Protein AF-A0A7S3MP50-F1 (afdb_monomer)

InterPro domains:
  IPR002423 Chaperonin Cpn60/GroEL/TCP-1 family [PF00118] (1-127)
  IPR017998 T-complex protein 1 [PTHR11353] (1-127)
  IPR027410 TCP-1-like chaperonin intermediate domain superfamily [G3DSA:3.30.260.10] (52-126)
  IPR027410 TCP-1-like chaperonin intermediate domain superfamily [SSF54849] (55-126)
  IPR027413 GroEL-like equatorial domain superfamily [G3DSA:1.10.560.10] (1-51)
  IPR027413 GroEL-like equatorial domain superfamily [SSF48592] (1-51)

Structure (mmCIF, N/CA/C/O backbone):
data_AF-A0A7S3MP50-F1
#
_entry.id   AF-A0A7S3MP50-F1
#
loop_
_atom_site.group_PDB
_atom_site.id
_atom_site.type_symbol
_atom_site.label_atom_id
_atom_site.label_alt_id
_atom_site.label_comp_id
_atom_site.label_asym_id
_atom_site.label_entity_id
_atom_site.label_seq_id
_atom_site.pdbx_PDB_ins_code
_atom_site.Cartn_x
_atom_site.Cartn_y
_atom_site.Cartn_z
_atom_site.occupancy
_atom_site.B_iso_or_equiv
_atom_site.auth_seq_id
_atom_site.auth_comp_id
_atom_site.auth_asym_id
_atom_site.auth_atom_id
_atom_site.pdbx_PDB_model_num
ATOM 1 N N . GLY A 1 1 ? 8.516 0.756 2.329 1.00 74.88 1 GLY A N 1
ATOM 2 C CA . GLY A 1 1 ? 7.247 0.032 2.122 1.00 74.88 1 GLY A CA 1
ATOM 3 C C . GLY A 1 1 ? 6.193 1.003 1.637 1.00 74.88 1 GLY A C 1
ATOM 4 O O . GLY A 1 1 ? 6.400 2.203 1.784 1.00 74.88 1 GLY A O 1
ATOM 5 N N . ASP A 1 2 ? 5.117 0.499 1.043 1.00 85.56 2 ASP A N 1
ATOM 6 C CA . ASP A 1 2 ? 3.970 1.301 0.598 1.00 85.56 2 ASP A CA 1
ATOM 7 C C . ASP A 1 2 ? 2.907 1.437 1.709 1.00 85.56 2 ASP A C 1
ATOM 9 O O . ASP A 1 2 ? 2.928 0.676 2.677 1.00 85.56 2 ASP A O 1
ATOM 13 N N . GLY A 1 3 ? 2.004 2.418 1.600 1.00 87.00 3 GLY A N 1
ATOM 14 C CA . GLY A 1 3 ? 0.851 2.555 2.504 1.00 87.00 3 GLY A CA 1
ATOM 15 C C . GLY A 1 3 ? 1.147 3.080 3.919 1.00 87.00 3 GLY A C 1
ATOM 16 O O . GLY A 1 3 ? 0.290 2.975 4.797 1.00 87.00 3 GLY A O 1
ATOM 17 N N . THR A 1 4 ? 2.322 3.672 4.161 1.00 91.06 4 THR A N 1
ATOM 18 C CA . THR A 1 4 ? 2.711 4.213 5.481 1.00 91.06 4 THR A CA 1
ATOM 19 C C . THR A 1 4 ? 1.780 5.323 5.974 1.00 91.06 4 THR A C 1
ATOM 21 O O . THR A 1 4 ? 1.474 5.385 7.159 1.00 91.06 4 THR A O 1
ATOM 24 N N . THR A 1 5 ? 1.274 6.171 5.078 1.00 90.69 5 THR A N 1
ATOM 25 C CA . THR A 1 5 ? 0.278 7.195 5.427 1.00 90.69 5 THR A CA 1
ATOM 26 C C . THR A 1 5 ? -1.075 6.562 5.746 1.00 90.69 5 THR A C 1
ATOM 28 O O . THR A 1 5 ? -1.691 6.880 6.763 1.00 90.69 5 THR A O 1
ATOM 31 N N . SER A 1 6 ? -1.521 5.618 4.913 1.00 92.81 6 SER A N 1
ATOM 32 C CA . SER A 1 6 ? -2.824 4.966 5.052 1.00 92.81 6 SER A CA 1
ATOM 33 C C . SER A 1 6 ? -2.947 4.188 6.361 1.00 92.81 6 SER A C 1
ATOM 35 O O . SER A 1 6 ? -3.981 4.278 7.017 1.00 92.81 6 SER A O 1
ATOM 37 N N . VAL A 1 7 ? -1.899 3.467 6.782 1.00 96.06 7 VAL A N 1
ATOM 38 C CA . VAL A 1 7 ? -1.938 2.695 8.037 1.00 96.06 7 VAL A CA 1
ATOM 39 C C . VAL A 1 7 ? -2.071 3.598 9.265 1.00 96.06 7 VAL A C 1
ATOM 41 O O . VAL A 1 7 ? -2.808 3.261 10.190 1.00 96.06 7 VAL A O 1
ATOM 44 N N . VAL A 1 8 ? -1.427 4.769 9.259 1.00 96.94 8 VAL A N 1
ATOM 45 C CA . VAL A 1 8 ? -1.524 5.740 10.359 1.00 96.94 8 VAL A CA 1
ATOM 46 C C . VAL A 1 8 ? -2.931 6.330 10.433 1.00 96.94 8 VAL A C 1
ATOM 48 O O . VAL A 1 8 ? -3.521 6.364 11.511 1.00 96.94 8 VAL A O 1
ATOM 51 N N . ILE A 1 9 ? -3.495 6.741 9.293 1.00 97.31 9 ILE A N 1
ATOM 52 C CA . ILE A 1 9 ? -4.853 7.303 9.232 1.00 97.31 9 ILE A CA 1
ATOM 53 C C . ILE A 1 9 ? -5.891 6.258 9.659 1.00 97.31 9 ILE A C 1
ATOM 55 O O . ILE A 1 9 ? -6.772 6.558 10.464 1.00 97.31 9 ILE A O 1
ATOM 59 N N . LEU A 1 10 ? -5.763 5.019 9.175 1.00 97.38 10 LEU A N 1
ATOM 60 C CA . LEU A 1 10 ? -6.660 3.927 9.544 1.00 97.38 10 LEU A CA 1
ATOM 61 C C . LEU A 1 10 ? -6.606 3.639 11.050 1.00 97.38 10 LEU A C 1
ATOM 63 O O . LEU A 1 10 ? -7.649 3.510 11.686 1.00 97.38 10 LEU A O 1
ATOM 67 N N . ALA A 1 11 ? -5.407 3.573 11.635 1.00 97.31 11 ALA A N 1
ATOM 68 C CA . ALA A 1 11 ? -5.241 3.357 13.070 1.00 97.31 11 ALA A CA 1
ATOM 69 C C . ALA A 1 11 ? -5.853 4.498 13.899 1.00 97.31 11 ALA A C 1
ATOM 71 O O . ALA A 1 11 ? -6.545 4.236 14.884 1.00 97.31 11 ALA A O 1
ATOM 72 N N . ALA A 1 12 ? -5.646 5.752 13.485 1.00 98.00 12 ALA A N 1
ATOM 73 C CA . ALA A 1 12 ? -6.223 6.917 14.150 1.00 98.00 12 ALA A CA 1
ATOM 74 C C . ALA A 1 12 ? -7.760 6.877 14.151 1.00 98.00 12 ALA A C 1
ATOM 76 O O . ALA A 1 12 ? -8.382 7.082 15.196 1.00 98.00 12 ALA A O 1
ATOM 77 N N . GLU A 1 13 ? -8.378 6.553 13.013 1.00 97.94 13 GLU A N 1
ATOM 78 C CA . GLU A 1 13 ? -9.838 6.466 12.917 1.00 97.94 13 GLU A CA 1
ATOM 79 C C . GLU A 1 13 ? -10.393 5.283 13.728 1.00 97.94 13 GLU A C 1
ATOM 81 O O . GLU A 1 13 ? -11.376 5.445 14.452 1.00 97.94 13 GLU A O 1
ATOM 86 N N . LEU A 1 14 ? -9.733 4.116 13.707 1.00 97.88 14 LEU A N 1
ATOM 87 C CA . LEU A 1 14 ? -10.129 2.964 14.531 1.00 97.88 14 LEU A CA 1
ATOM 88 C C . LEU A 1 14 ? -10.123 3.290 16.030 1.00 97.88 14 LEU A C 1
ATOM 90 O O . LEU A 1 14 ? -11.040 2.877 16.747 1.00 97.88 14 LEU A O 1
ATOM 94 N N . LEU A 1 15 ? -9.120 4.040 16.501 1.00 97.62 15 LEU A N 1
ATOM 95 C CA . LEU A 1 15 ? -9.023 4.491 17.893 1.00 97.62 15 LEU A CA 1
ATOM 96 C C . LEU A 1 15 ? -10.110 5.511 18.241 1.00 97.62 15 LEU A C 1
ATOM 98 O O . LEU A 1 15 ? -10.747 5.395 19.290 1.00 97.62 15 LEU A O 1
ATOM 102 N N . LYS A 1 16 ? -10.366 6.480 17.356 1.00 97.94 16 LYS A N 1
ATOM 103 C CA . LYS A 1 16 ? -11.435 7.470 17.536 1.00 97.94 16 LYS A CA 1
ATOM 104 C C . LYS A 1 16 ? -12.799 6.793 17.687 1.00 97.94 16 LYS A C 1
ATOM 106 O O . LYS A 1 16 ? -13.519 7.083 18.641 1.00 97.94 16 LYS A O 1
ATOM 111 N N . ARG A 1 17 ? -13.123 5.844 16.802 1.00 97.44 17 ARG A N 1
ATOM 112 C CA . ARG A 1 17 ? -14.383 5.081 16.845 1.00 97.44 17 ARG A CA 1
ATOM 113 C C . ARG A 1 17 ? -14.472 4.150 18.045 1.00 97.44 17 ARG A C 1
ATOM 115 O O . ARG A 1 17 ? -15.524 4.065 18.670 1.00 97.44 17 ARG A O 1
ATOM 122 N N . ALA A 1 18 ? -13.369 3.511 18.429 1.00 97.44 18 ALA A N 1
ATOM 123 C CA . ALA A 1 18 ? -13.334 2.705 19.646 1.00 97.44 18 ALA A CA 1
ATOM 124 C C . ALA A 1 18 ? -13.653 3.550 20.891 1.00 97.44 18 ALA A C 1
ATOM 126 O 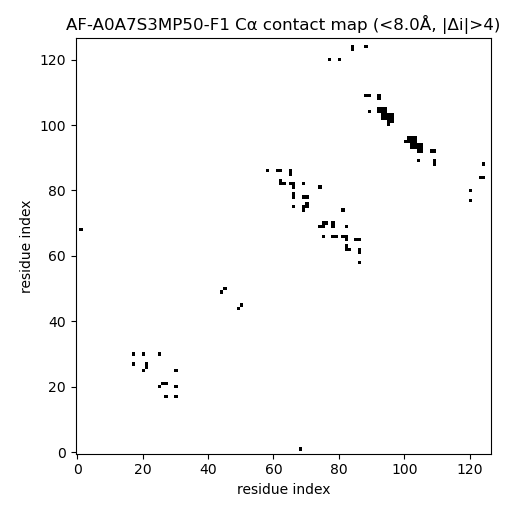O . ALA A 1 18 ? -14.414 3.112 21.749 1.00 97.44 18 ALA A O 1
ATOM 127 N N . ASN A 1 19 ? -13.134 4.779 20.967 1.00 96.81 19 ASN A N 1
ATOM 128 C CA . ASN A 1 19 ? -13.428 5.695 22.067 1.00 96.81 19 ASN A CA 1
ATOM 129 C C . ASN A 1 19 ? -14.914 6.107 22.112 1.00 96.81 19 ASN A C 1
ATOM 131 O O . ASN A 1 19 ? -15.489 6.193 23.193 1.00 96.81 19 ASN A O 1
ATOM 135 N N . GLU A 1 20 ? -15.557 6.325 20.959 1.00 97.69 20 GLU A N 1
ATOM 136 C CA . GLU A 1 20 ? -17.008 6.577 20.878 1.00 97.69 20 GLU A CA 1
ATOM 137 C C . GLU A 1 20 ? -17.821 5.390 21.426 1.00 97.69 20 GLU A C 1
ATOM 139 O O . GLU A 1 20 ? -18.740 5.583 22.219 1.00 97.69 20 GLU A O 1
ATOM 144 N N . LEU A 1 21 ? -17.441 4.155 21.081 1.00 96.94 21 LEU A N 1
ATOM 145 C CA . LEU A 1 21 ? -18.097 2.943 21.588 1.00 96.94 21 LEU A CA 1
ATOM 146 C C . LEU A 1 21 ? -17.934 2.783 23.107 1.00 96.94 21 LEU A C 1
ATOM 148 O O . LEU A 1 21 ? -18.890 2.432 23.795 1.00 96.94 21 LEU A O 1
ATOM 152 N N . ILE A 1 22 ? -16.747 3.083 23.640 1.00 96.50 22 ILE A N 1
ATOM 153 C CA . ILE A 1 22 ? -16.479 3.024 25.084 1.00 96.50 22 ILE A CA 1
ATOM 154 C C . ILE A 1 22 ? -17.313 4.067 25.840 1.00 96.50 22 ILE A C 1
ATOM 156 O O . ILE A 1 22 ? -17.872 3.759 26.892 1.00 96.50 22 ILE A O 1
ATOM 160 N N . LYS A 1 23 ? -17.463 5.282 25.290 1.00 97.00 23 LYS A N 1
ATOM 161 C CA . LYS A 1 23 ? -18.354 6.315 25.851 1.00 97.00 23 LYS A CA 1
ATOM 162 C C . LYS A 1 23 ? -19.817 5.869 25.895 1.00 97.00 23 LYS A C 1
ATOM 164 O O . LYS A 1 23 ? -20.529 6.252 26.815 1.00 97.00 23 LYS A O 1
ATOM 169 N N . ASN A 1 24 ? -20.227 5.003 24.970 1.00 96.25 24 ASN A N 1
ATOM 170 C CA . ASN A 1 24 ? -21.544 4.361 24.952 1.00 96.25 24 ASN A CA 1
ATOM 171 C C . ASN A 1 24 ? -21.619 3.109 25.851 1.00 96.25 24 ASN A C 1
ATOM 173 O O . ASN A 1 24 ? -22.425 2.213 25.606 1.00 96.25 24 ASN A O 1
ATOM 177 N N . SER A 1 25 ? -20.766 3.024 26.876 1.00 95.88 25 SER A N 1
ATOM 178 C CA . SER A 1 25 ? -20.740 1.948 27.877 1.00 95.88 25 SER A CA 1
ATOM 179 C C . SER A 1 25 ? -20.407 0.549 27.335 1.00 95.88 25 SER A C 1
ATOM 181 O O . SER A 1 25 ? -20.654 -0.449 28.013 1.00 95.88 25 SER A O 1
ATOM 183 N N . ILE A 1 26 ? -19.801 0.438 26.147 1.00 96.81 26 ILE A N 1
ATOM 184 C CA . ILE A 1 26 ? -19.306 -0.846 25.629 1.00 96.81 26 ILE A CA 1
ATOM 185 C C . ILE A 1 26 ? -17.931 -1.140 26.235 1.00 96.81 26 ILE A C 1
ATOM 187 O O . ILE A 1 26 ? -17.002 -0.338 26.134 1.00 96.81 26 ILE A O 1
ATOM 191 N N . HIS A 1 27 ? -17.771 -2.325 26.829 1.00 97.50 27 HIS A N 1
ATOM 192 C CA . HIS A 1 27 ? -16.498 -2.727 27.422 1.00 97.50 27 HIS A CA 1
ATOM 193 C C . HIS A 1 27 ? -15.379 -2.810 26.355 1.00 97.50 27 HIS A C 1
ATOM 195 O O . HIS A 1 27 ? -15.586 -3.449 25.315 1.00 97.50 27 HIS A O 1
ATOM 201 N N . PRO A 1 28 ? -14.170 -2.258 26.597 1.00 96.44 28 PRO A N 1
ATOM 202 C CA . PRO A 1 28 ? -13.078 -2.248 25.615 1.00 96.44 28 PRO A CA 1
ATOM 203 C C . PRO A 1 28 ? -12.727 -3.632 25.043 1.00 96.44 28 PRO A C 1
ATOM 205 O O . PRO A 1 28 ? -12.471 -3.770 23.847 1.00 96.44 28 PRO A O 1
ATOM 208 N N . THR A 1 29 ? -12.778 -4.685 25.866 1.00 97.19 29 THR A N 1
ATOM 209 C CA . THR A 1 29 ? -12.543 -6.075 25.426 1.00 97.19 29 THR A CA 1
ATOM 210 C C . THR A 1 29 ? -13.514 -6.536 24.339 1.00 97.19 29 THR A C 1
ATOM 212 O O . THR A 1 29 ? -13.111 -7.263 23.427 1.00 97.19 29 THR A O 1
ATOM 215 N N . SER A 1 30 ? -14.770 -6.088 24.389 1.00 97.25 30 SER A N 1
ATOM 216 C CA . SER A 1 30 ? -15.772 -6.404 23.369 1.00 97.25 30 SER A CA 1
ATOM 217 C C . SER A 1 30 ? -15.441 -5.713 22.046 1.00 97.25 30 SER A C 1
ATOM 219 O O . SER A 1 30 ? -15.482 -6.355 20.998 1.00 97.25 30 SER A O 1
ATOM 221 N N . VAL A 1 31 ? -15.010 -4.446 22.092 1.00 97.12 31 VAL A N 1
ATOM 222 C CA . VAL A 1 31 ? -14.560 -3.696 20.904 1.00 97.12 31 VAL A CA 1
ATOM 223 C C . VAL A 1 31 ? -13.346 -4.372 20.261 1.00 97.12 31 VAL A C 1
ATOM 225 O O . VAL A 1 31 ? -13.347 -4.633 19.059 1.00 97.12 31 VAL A O 1
ATOM 228 N N . MET A 1 32 ? -12.336 -4.735 21.061 1.00 96.31 32 MET A N 1
ATOM 229 C CA . MET A 1 32 ? -11.148 -5.442 20.566 1.00 96.31 32 MET A CA 1
ATOM 230 C C . MET A 1 32 ? -11.500 -6.779 19.905 1.00 96.31 32 MET A C 1
ATOM 232 O O . MET A 1 32 ? -10.954 -7.114 18.852 1.00 96.31 32 MET A O 1
ATOM 236 N N . SER A 1 33 ? -12.412 -7.543 20.510 1.00 97.31 33 SER A N 1
ATOM 237 C CA . SER A 1 33 ? -12.859 -8.830 19.969 1.00 97.31 33 SER A CA 1
ATOM 238 C C . SER A 1 33 ? -13.591 -8.649 18.636 1.00 97.31 33 SER A C 1
ATOM 240 O O . SER A 1 33 ? -13.305 -9.372 17.680 1.00 97.31 33 SER A O 1
ATOM 242 N N . GLY A 1 34 ? -14.454 -7.631 18.536 1.00 97.50 34 GLY A N 1
ATOM 243 C CA . GLY A 1 34 ? -15.135 -7.260 17.295 1.00 97.50 34 GLY A CA 1
ATOM 244 C C . GLY A 1 34 ? -14.163 -6.869 16.179 1.00 97.50 34 GLY A C 1
ATOM 245 O O . GLY A 1 34 ? -14.262 -7.392 15.071 1.00 97.50 34 GLY A O 1
ATOM 246 N N . TYR A 1 35 ? -13.167 -6.025 16.470 1.00 97.81 35 TYR A N 1
ATOM 247 C CA . TYR A 1 35 ? -12.142 -5.643 15.491 1.00 97.81 35 TYR A CA 1
ATOM 248 C C . TYR A 1 35 ? -11.303 -6.832 15.016 1.00 97.81 35 TYR A C 1
ATOM 250 O O . TYR A 1 35 ? -11.019 -6.941 13.824 1.00 97.81 35 TYR A O 1
ATOM 258 N N . ARG A 1 36 ? -10.940 -7.763 15.908 1.00 97.56 36 ARG A N 1
ATOM 259 C CA . ARG A 1 36 ? -10.215 -8.985 15.517 1.00 97.56 36 ARG A CA 1
ATOM 260 C C . ARG A 1 36 ? -11.038 -9.867 14.580 1.00 97.56 36 ARG A C 1
ATOM 262 O O . ARG A 1 36 ? -10.488 -10.384 13.607 1.00 97.56 36 ARG A O 1
ATOM 269 N N . LEU A 1 37 ? -12.335 -10.021 14.850 1.00 97.81 37 LEU A N 1
ATOM 270 C CA . LEU A 1 37 ? -13.239 -10.774 13.981 1.00 97.81 37 LEU A CA 1
ATOM 271 C C . LEU A 1 37 ? -13.380 -10.099 12.610 1.00 97.81 37 LEU A C 1
ATOM 273 O O . LEU A 1 37 ? -13.175 -10.747 11.586 1.00 97.81 37 LEU A O 1
ATOM 277 N N . ALA A 1 38 ? -13.634 -8.789 12.591 1.00 97.69 38 ALA A N 1
ATOM 278 C CA . ALA A 1 38 ? -13.747 -8.012 11.360 1.00 97.69 38 ALA A CA 1
ATOM 279 C C . ALA A 1 38 ? -12.460 -8.067 10.520 1.00 97.69 38 ALA A C 1
ATOM 281 O O . ALA A 1 38 ? -12.524 -8.237 9.303 1.00 97.69 38 ALA A O 1
ATOM 282 N N . MET A 1 39 ? -11.286 -7.996 11.158 1.00 97.38 39 MET A N 1
ATOM 283 C CA . MET A 1 39 ? -9.989 -8.133 10.491 1.00 97.38 39 MET A CA 1
ATOM 284 C C . MET A 1 39 ? -9.850 -9.499 9.811 1.00 97.38 39 MET A C 1
ATOM 286 O O . MET A 1 39 ? -9.409 -9.568 8.665 1.00 97.38 39 MET A O 1
ATOM 290 N N . LYS A 1 40 ? -10.234 -10.586 10.492 1.00 97.69 40 LYS A N 1
ATOM 291 C CA . LYS A 1 40 ? -10.145 -11.945 9.944 1.00 97.69 40 LYS A CA 1
ATOM 292 C C . LYS A 1 40 ? -10.999 -12.101 8.683 1.00 97.69 40 LYS A C 1
ATOM 294 O O . LYS A 1 40 ? -10.486 -12.574 7.669 1.00 97.69 40 LYS A O 1
ATOM 299 N N . GLU A 1 41 ? -12.258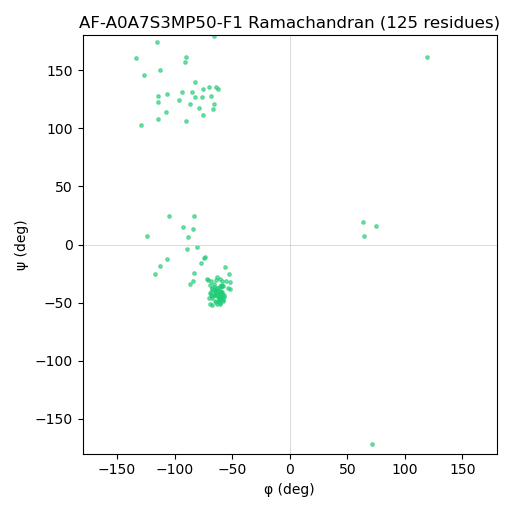 -11.671 8.733 1.00 97.62 41 GLU A N 1
ATOM 300 C CA . GLU A 1 41 ? -13.161 -11.745 7.577 1.00 97.62 41 GLU A CA 1
ATOM 301 C C . GLU A 1 41 ? -12.718 -10.807 6.446 1.00 97.62 41 GLU A C 1
ATOM 303 O O . GLU A 1 41 ? -12.735 -11.198 5.281 1.00 97.62 41 GLU A O 1
ATOM 308 N N . SER A 1 42 ? -12.206 -9.616 6.775 1.00 97.06 42 SER A N 1
ATOM 309 C CA . SER A 1 42 ? -11.641 -8.687 5.784 1.00 97.06 42 SER A CA 1
ATOM 310 C C . SER A 1 42 ? -10.444 -9.292 5.048 1.00 97.06 42 SER A C 1
ATOM 312 O O . SER A 1 42 ? -10.375 -9.234 3.823 1.00 97.06 42 SER A O 1
ATOM 314 N N . ILE A 1 43 ? -9.509 -9.924 5.769 1.00 96.56 43 ILE A N 1
ATOM 315 C CA . ILE A 1 43 ? -8.349 -10.594 5.160 1.00 96.56 43 ILE A CA 1
ATOM 316 C C . ILE A 1 43 ? -8.800 -11.737 4.250 1.00 96.56 43 ILE A C 1
ATOM 318 O O . ILE A 1 43 ? -8.238 -11.911 3.168 1.00 96.56 43 ILE A O 1
ATOM 322 N N . LYS A 1 44 ? -9.797 -12.519 4.680 1.00 96.88 44 LYS A N 1
ATOM 323 C CA . LYS A 1 44 ? -10.368 -13.598 3.871 1.00 96.88 44 LYS A CA 1
ATOM 324 C C . LYS A 1 44 ? -10.966 -13.046 2.576 1.00 96.88 44 LYS A C 1
ATOM 326 O O . LYS A 1 44 ? -10.583 -13.488 1.500 1.00 96.88 44 LYS A O 1
ATOM 331 N N . PHE A 1 45 ? -11.808 -12.020 2.672 1.00 96.94 45 PHE A N 1
ATOM 332 C CA . PHE A 1 45 ? -12.413 -11.373 1.510 1.00 96.94 45 PHE A CA 1
ATOM 333 C C . PHE A 1 45 ? -11.364 -10.840 0.525 1.00 96.94 45 PHE A C 1
ATOM 335 O O . PHE A 1 45 ? -11.465 -11.092 -0.673 1.00 96.94 45 PHE A O 1
ATOM 342 N N . ILE A 1 46 ? -10.321 -10.161 1.020 1.00 95.62 46 ILE A N 1
ATOM 343 C CA . ILE A 1 46 ? -9.229 -9.656 0.176 1.00 95.62 46 ILE A CA 1
ATOM 344 C C . ILE A 1 46 ? -8.573 -10.806 -0.594 1.00 95.62 46 ILE A C 1
ATOM 346 O O . ILE A 1 46 ? -8.405 -10.705 -1.808 1.00 95.62 46 ILE A O 1
ATOM 350 N N . LYS A 1 47 ? -8.229 -11.902 0.094 1.00 93.19 47 LYS A N 1
ATOM 351 C CA . LYS A 1 47 ? -7.584 -13.070 -0.523 1.00 93.19 47 LYS A CA 1
ATOM 352 C C . LYS A 1 47 ? -8.456 -13.737 -1.581 1.00 93.19 47 LYS A C 1
ATOM 354 O O . LYS A 1 47 ? -7.927 -14.134 -2.613 1.00 93.19 47 LYS A O 1
ATOM 359 N N . ASP A 1 48 ? -9.754 -13.841 -1.320 1.00 93.31 48 ASP A N 1
ATOM 360 C CA . ASP A 1 48 ? -10.672 -14.602 -2.165 1.00 93.31 48 ASP A CA 1
ATOM 361 C C . ASP A 1 48 ? -11.179 -13.791 -3.368 1.00 93.31 48 ASP A C 1
ATOM 363 O O . ASP A 1 48 ? -11.460 -14.372 -4.412 1.00 93.31 48 ASP A O 1
ATOM 367 N N . GLN A 1 49 ? -11.323 -12.466 -3.229 1.00 93.38 49 GLN A N 1
ATOM 368 C CA . GLN A 1 49 ? -12.026 -11.627 -4.212 1.00 93.38 49 GLN A CA 1
ATOM 369 C C . GLN A 1 49 ? -11.148 -10.572 -4.891 1.00 93.38 49 GLN A C 1
ATOM 371 O O . GLN A 1 49 ? -11.473 -10.138 -5.993 1.00 93.38 49 GLN A O 1
ATOM 376 N N . LEU A 1 50 ? -10.061 -10.124 -4.253 1.00 90.06 50 LEU A N 1
ATOM 377 C CA . LEU A 1 50 ? -9.282 -8.970 -4.731 1.00 90.06 50 LEU A CA 1
ATOM 378 C C . LEU A 1 50 ? -7.874 -9.335 -5.214 1.00 90.06 50 LEU A C 1
ATOM 380 O O . LEU A 1 50 ? -7.244 -8.546 -5.918 1.00 90.06 50 LEU A O 1
ATOM 384 N N . VAL A 1 51 ? -7.354 -10.5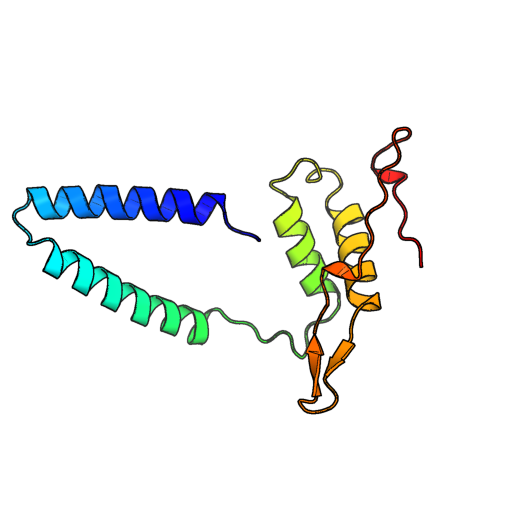06 -4.837 1.00 87.38 51 VAL A N 1
ATOM 385 C CA . VAL A 1 51 ? -6.006 -10.930 -5.233 1.00 87.38 51 VAL A CA 1
ATOM 386 C C . VAL A 1 51 ? -6.012 -11.448 -6.667 1.00 87.38 51 VAL A C 1
ATOM 388 O O . VAL A 1 51 ? -6.597 -12.483 -6.978 1.00 87.38 51 VAL A O 1
ATOM 391 N N . VAL A 1 52 ? -5.267 -10.765 -7.534 1.00 84.38 52 VAL A N 1
ATOM 392 C CA . VAL A 1 52 ? -4.974 -11.228 -8.893 1.00 84.38 52 VAL A CA 1
ATOM 393 C C . VAL A 1 52 ? -3.612 -11.918 -8.893 1.00 84.38 52 VAL A C 1
ATOM 395 O O . VAL A 1 52 ? -2.608 -11.331 -8.488 1.00 84.38 52 VAL A O 1
ATOM 398 N N . ARG A 1 53 ? -3.562 -13.178 -9.344 1.00 78.81 53 ARG A N 1
ATOM 399 C CA . ARG A 1 53 ? -2.300 -13.925 -9.462 1.00 78.81 53 ARG A CA 1
ATOM 400 C C . ARG A 1 53 ? -1.435 -13.323 -10.565 1.00 78.81 53 ARG A C 1
ATOM 402 O O . ARG A 1 53 ? -1.886 -13.171 -11.698 1.00 78.81 53 ARG A O 1
ATOM 409 N N . THR A 1 54 ? -0.185 -13.019 -10.237 1.00 73.25 54 THR A N 1
ATOM 410 C CA . THR A 1 54 ? 0.756 -12.337 -11.137 1.00 73.25 54 THR A CA 1
ATOM 41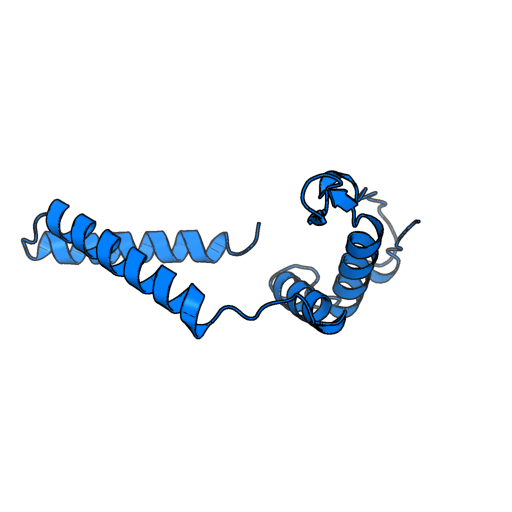1 C C . THR A 1 54 ? 1.562 -13.290 -12.020 1.00 73.25 54 THR A C 1
ATOM 413 O O . THR A 1 54 ? 2.271 -12.835 -12.909 1.00 73.25 54 THR A O 1
ATOM 416 N N . ASP A 1 55 ? 1.394 -14.605 -11.842 1.00 67.62 55 ASP A N 1
ATOM 417 C CA . ASP A 1 55 ? 2.150 -15.689 -12.492 1.00 67.62 55 ASP A CA 1
ATOM 418 C C . ASP A 1 55 ? 2.127 -15.642 -14.039 1.00 67.62 55 ASP A C 1
ATOM 420 O O . ASP A 1 55 ? 2.971 -16.251 -14.693 1.00 67.62 55 ASP A O 1
ATOM 424 N N . LYS A 1 56 ? 1.158 -14.928 -14.630 1.00 59.31 56 LYS A N 1
ATOM 425 C CA . LYS A 1 56 ? 0.992 -14.740 -16.085 1.00 59.31 56 LYS A CA 1
ATOM 426 C C . LYS A 1 56 ? 0.958 -13.272 -16.520 1.00 59.31 56 LYS A C 1
ATOM 428 O O . LYS A 1 56 ? 0.639 -12.983 -17.671 1.00 59.31 56 LYS A O 1
ATOM 433 N N . LEU A 1 57 ? 1.218 -12.339 -15.609 1.00 66.19 57 LEU A N 1
ATOM 434 C CA . LEU A 1 57 ? 1.120 -10.916 -15.906 1.00 66.19 57 LEU A CA 1
ATOM 435 C C . LEU A 1 57 ? 2.445 -10.433 -16.498 1.00 66.19 57 LEU A C 1
ATOM 437 O O . LEU A 1 57 ? 3.503 -10.575 -15.889 1.00 66.19 57 LEU A O 1
ATOM 441 N N . GLY A 1 58 ? 2.374 -9.894 -17.716 1.00 78.50 58 GLY A N 1
ATOM 442 C CA . GLY A 1 58 ? 3.518 -9.307 -18.408 1.00 78.50 58 GLY A CA 1
ATOM 443 C C . GLY A 1 58 ? 4.045 -8.048 -17.714 1.00 78.50 58 GLY A C 1
ATOM 444 O O . GLY A 1 58 ? 3.496 -7.583 -16.711 1.00 78.50 58 GLY A O 1
ATOM 445 N N . ARG A 1 59 ? 5.106 -7.468 -18.288 1.00 85.69 59 ARG A N 1
ATOM 446 C CA . ARG A 1 59 ? 5.816 -6.281 -17.771 1.00 85.69 59 ARG A CA 1
ATOM 447 C C . ARG A 1 59 ? 4.902 -5.081 -17.475 1.00 85.69 59 ARG A C 1
ATOM 449 O O . ARG A 1 59 ? 5.223 -4.272 -16.604 1.00 85.69 59 ARG A O 1
ATOM 456 N N . ASP A 1 60 ? 3.758 -4.989 -18.147 1.00 88.75 60 ASP A N 1
ATOM 457 C CA . ASP A 1 60 ? 2.805 -3.887 -17.998 1.00 88.75 60 ASP A CA 1
ATOM 458 C C . ASP A 1 60 ? 2.251 -3.761 -16.577 1.00 88.75 60 ASP A C 1
ATOM 460 O O . ASP A 1 60 ? 2.087 -2.651 -16.076 1.00 88.75 60 ASP A O 1
ATOM 464 N N . ILE A 1 61 ? 2.003 -4.876 -15.885 1.00 89.50 61 ILE A N 1
ATOM 465 C CA . ILE A 1 61 ? 1.445 -4.825 -14.528 1.00 89.50 61 ILE A CA 1
ATOM 466 C C . ILE A 1 61 ? 2.457 -4.272 -13.515 1.00 89.50 61 ILE A C 1
ATOM 468 O O . ILE A 1 61 ? 2.115 -3.307 -12.829 1.00 89.50 61 ILE A O 1
ATOM 472 N N . PRO A 1 62 ? 3.703 -4.783 -13.426 1.00 89.12 62 PRO A N 1
ATOM 473 C CA . PRO A 1 62 ? 4.747 -4.151 -12.621 1.00 89.12 62 PRO A CA 1
ATOM 474 C C . PRO A 1 62 ? 4.938 -2.663 -12.933 1.00 89.12 62 PRO A C 1
ATOM 476 O O . PRO A 1 62 ? 5.114 -1.870 -12.010 1.00 89.12 62 PRO A O 1
ATOM 479 N N . PHE A 1 63 ? 4.839 -2.271 -14.207 1.00 92.50 63 PHE A N 1
ATOM 480 C CA . PHE A 1 63 ? 4.920 -0.869 -14.616 1.00 92.50 63 PHE A CA 1
ATOM 481 C C . PHE A 1 63 ? 3.769 -0.026 -14.047 1.00 92.50 63 PHE A C 1
ATOM 483 O O . PHE A 1 63 ? 4.022 1.009 -13.428 1.00 92.50 63 PHE A O 1
ATOM 490 N N . GLN A 1 64 ? 2.517 -0.475 -14.176 1.00 91.31 64 GLN A N 1
ATOM 491 C CA . GLN A 1 64 ? 1.361 0.242 -13.619 1.00 91.31 64 GLN A CA 1
ATOM 492 C C . GLN A 1 64 ? 1.411 0.325 -12.085 1.00 91.31 64 GLN A C 1
ATOM 494 O O . GLN A 1 64 ? 1.071 1.362 -11.506 1.00 91.31 64 GLN A O 1
ATOM 499 N N . ILE A 1 65 ? 1.886 -0.732 -11.417 1.00 90.94 65 ILE A N 1
ATOM 500 C CA . ILE A 1 65 ? 2.092 -0.739 -9.962 1.00 90.94 65 ILE A CA 1
ATOM 501 C C . ILE A 1 65 ? 3.147 0.306 -9.578 1.00 90.94 65 ILE A C 1
ATOM 503 O O . ILE A 1 65 ? 2.880 1.166 -8.738 1.00 90.94 65 ILE A O 1
ATOM 507 N N . ALA A 1 66 ? 4.315 0.288 -10.228 1.00 91.12 66 ALA A N 1
ATOM 508 C CA . ALA A 1 66 ? 5.389 1.244 -9.969 1.00 91.12 66 ALA A CA 1
ATOM 509 C C . ALA A 1 66 ? 4.932 2.693 -10.206 1.00 91.12 66 ALA A C 1
ATOM 511 O O . ALA A 1 66 ? 5.164 3.562 -9.363 1.00 91.12 66 ALA A O 1
ATOM 512 N N . LYS A 1 67 ? 4.209 2.946 -11.303 1.00 92.12 67 LYS A N 1
ATOM 513 C CA . LYS A 1 67 ? 3.628 4.256 -11.618 1.00 92.12 67 LYS A CA 1
ATOM 514 C C . LYS A 1 67 ? 2.667 4.734 -10.528 1.00 92.12 67 LYS A C 1
ATOM 516 O O . LYS A 1 67 ? 2.777 5.872 -10.069 1.00 92.12 67 LYS A O 1
ATOM 521 N N . THR A 1 68 ? 1.779 3.859 -10.056 1.00 91.31 68 THR A N 1
ATOM 522 C CA . THR A 1 68 ? 0.840 4.171 -8.967 1.00 91.31 68 THR A CA 1
ATOM 523 C C . THR A 1 68 ? 1.595 4.560 -7.695 1.00 91.31 68 THR A C 1
ATOM 525 O O . THR A 1 68 ? 1.321 5.606 -7.108 1.00 91.31 68 THR A O 1
ATOM 528 N N . THR A 1 69 ? 2.623 3.795 -7.316 1.00 89.00 69 THR A N 1
ATOM 529 C CA . THR A 1 69 ? 3.460 4.078 -6.139 1.00 89.00 69 THR A CA 1
ATOM 530 C C . THR A 1 69 ? 4.249 5.390 -6.254 1.00 89.00 69 THR A C 1
ATOM 532 O O . THR A 1 69 ? 4.546 6.022 -5.233 1.00 89.00 69 THR A O 1
ATOM 535 N N . LEU A 1 70 ? 4.624 5.808 -7.466 1.00 89.38 70 LEU A N 1
ATOM 536 C CA . LEU A 1 70 ? 5.357 7.055 -7.714 1.00 89.38 70 LEU A CA 1
ATOM 537 C C . LEU A 1 70 ? 4.447 8.287 -7.781 1.00 89.38 70 LEU A C 1
ATOM 539 O O . LEU A 1 70 ? 4.914 9.386 -7.491 1.00 89.38 70 LEU A O 1
ATOM 543 N N . SER A 1 71 ? 3.165 8.116 -8.116 1.00 84.12 71 SER A N 1
ATOM 544 C CA . SER A 1 71 ? 2.227 9.224 -8.351 1.00 84.12 71 SER A CA 1
ATOM 545 C C . SER A 1 71 ? 2.039 10.165 -7.152 1.00 84.12 71 SER A C 1
ATOM 547 O O . SER A 1 71 ? 1.860 11.364 -7.336 1.00 84.12 71 SER A O 1
ATOM 549 N N . SER A 1 72 ? 2.145 9.650 -5.924 1.00 83.31 72 SER A N 1
ATOM 550 C CA . SER A 1 72 ? 2.037 10.425 -4.679 1.00 83.31 72 SER A CA 1
ATOM 551 C C . SER A 1 72 ? 3.367 11.018 -4.189 1.00 83.31 72 SER A C 1
ATOM 553 O O . SER A 1 72 ? 3.432 11.557 -3.083 1.00 83.31 72 SER A O 1
ATOM 555 N N . LYS A 1 73 ? 4.445 10.907 -4.978 1.00 83.56 73 LYS A N 1
ATOM 556 C CA . LYS A 1 73 ? 5.799 11.363 -4.627 1.00 83.56 73 LYS A CA 1
ATOM 557 C C . LYS A 1 73 ? 6.274 12.490 -5.549 1.00 83.56 73 LYS A C 1
ATOM 559 O O . LYS A 1 73 ? 5.644 12.809 -6.552 1.00 83.56 73 LYS A O 1
ATOM 564 N N . ILE A 1 74 ? 7.442 13.056 -5.230 1.00 80.44 74 ILE A N 1
ATOM 565 C CA . ILE A 1 74 ? 8.108 14.123 -6.007 1.00 80.44 74 ILE A CA 1
ATOM 566 C C . ILE A 1 74 ? 8.255 13.759 -7.496 1.00 80.44 74 ILE A C 1
ATOM 568 O O . ILE A 1 74 ? 8.140 14.630 -8.350 1.00 80.44 74 ILE A O 1
ATOM 572 N N . PHE A 1 75 ? 8.426 12.473 -7.809 1.00 76.56 75 PHE A N 1
ATOM 573 C CA . PHE A 1 75 ? 8.573 11.956 -9.173 1.00 76.56 75 PHE A CA 1
ATOM 574 C C . PHE A 1 75 ? 7.246 11.713 -9.906 1.00 76.56 75 PHE A C 1
ATOM 576 O O . PHE A 1 75 ? 7.236 11.035 -10.928 1.00 76.56 75 PHE A O 1
ATOM 583 N N . GLY A 1 76 ? 6.111 12.212 -9.404 1.00 76.94 76 GLY A N 1
ATOM 584 C CA . GLY A 1 76 ? 4.808 11.984 -10.035 1.00 76.94 76 GLY A CA 1
ATOM 585 C C . GLY A 1 76 ? 4.745 12.478 -11.489 1.00 76.94 76 GLY A C 1
ATOM 586 O O . GLY A 1 76 ? 4.149 11.810 -12.336 1.00 76.94 76 GLY A O 1
ATOM 587 N N . ARG A 1 77 ? 5.420 13.598 -11.797 1.00 81.00 77 ARG A N 1
ATOM 588 C CA . ARG A 1 77 ? 5.483 14.197 -13.145 1.00 81.00 77 ARG A CA 1
ATOM 589 C C . ARG A 1 77 ? 6.294 13.357 -14.133 1.00 81.00 77 ARG A C 1
ATOM 591 O O . ARG A 1 77 ? 5.925 13.262 -15.298 1.00 81.00 77 ARG A O 1
ATOM 598 N N . GLU A 1 78 ? 7.354 12.708 -13.665 1.00 86.56 78 GLU A N 1
ATOM 59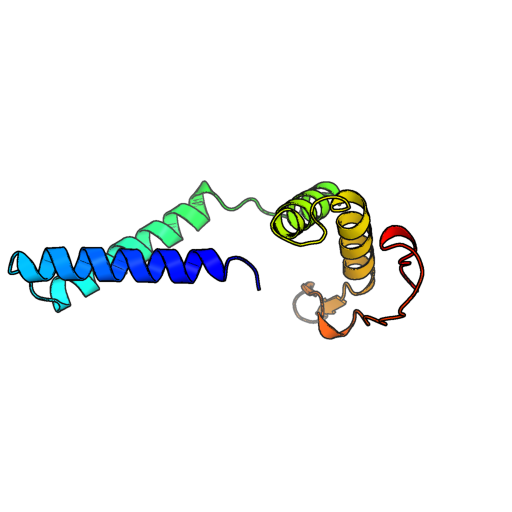9 C CA . GLU A 1 78 ? 8.218 11.815 -14.444 1.00 86.56 78 GLU A CA 1
ATOM 600 C C . GLU A 1 78 ? 7.964 10.333 -14.114 1.00 86.56 78 GLU A C 1
ATOM 602 O O . GLU A 1 78 ? 8.842 9.486 -14.293 1.00 86.56 78 GLU A O 1
ATOM 607 N N . SER A 1 79 ? 6.762 10.006 -13.629 1.00 87.75 79 SER A N 1
ATOM 608 C CA . SER A 1 79 ? 6.437 8.671 -13.114 1.00 87.75 79 SER A CA 1
ATOM 609 C C . SER A 1 79 ? 6.618 7.572 -14.158 1.00 87.75 79 SER A C 1
ATOM 611 O O . SER A 1 79 ? 7.108 6.505 -13.810 1.00 87.75 79 SER A O 1
ATOM 613 N N . ASP A 1 80 ? 6.325 7.840 -15.432 1.00 91.25 80 ASP A N 1
ATOM 614 C CA . ASP A 1 80 ? 6.537 6.882 -16.526 1.00 91.25 80 ASP A CA 1
ATOM 615 C C . ASP A 1 80 ? 8.020 6.552 -16.745 1.00 91.25 80 ASP A C 1
ATOM 61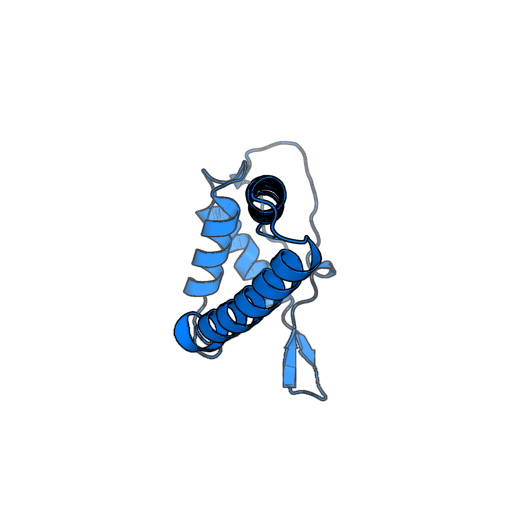7 O O . ASP A 1 80 ? 8.382 5.399 -16.982 1.00 91.25 80 ASP A O 1
ATOM 621 N N . PHE A 1 81 ? 8.894 7.552 -16.637 1.00 91.75 81 PHE A N 1
ATOM 622 C CA . PHE A 1 81 ? 10.332 7.377 -16.823 1.00 91.75 81 PHE A CA 1
ATOM 623 C C . PHE A 1 81 ? 10.930 6.527 -15.697 1.00 91.75 81 PHE A C 1
ATOM 625 O O . PHE A 1 81 ? 11.557 5.496 -15.946 1.00 91.75 81 PHE A O 1
ATOM 632 N N . PHE A 1 82 ? 10.660 6.911 -14.448 1.00 92.12 82 PHE A N 1
ATOM 633 C CA . PHE A 1 82 ? 11.180 6.196 -13.284 1.00 92.12 82 PHE A CA 1
ATOM 634 C C . PHE A 1 82 ? 10.511 4.834 -13.067 1.00 92.12 82 PHE A C 1
ATOM 636 O O . PHE A 1 82 ? 11.167 3.919 -12.574 1.00 92.12 82 PHE A O 1
ATOM 643 N N . ALA A 1 83 ? 9.244 4.656 -13.459 1.00 93.38 83 ALA A N 1
ATOM 644 C CA . ALA A 1 83 ? 8.585 3.352 -13.409 1.00 93.38 83 ALA A CA 1
ATOM 645 C C . ALA A 1 83 ? 9.239 2.353 -14.370 1.00 93.38 83 ALA A C 1
ATOM 647 O O . ALA A 1 83 ? 9.482 1.217 -13.973 1.00 93.38 83 ALA A O 1
ATOM 648 N N . ASN A 1 84 ? 9.573 2.770 -15.599 1.00 93.19 84 ASN A N 1
ATOM 649 C CA . ASN A 1 84 ? 10.298 1.908 -16.537 1.00 93.19 84 ASN A CA 1
ATOM 650 C C . ASN A 1 84 ? 11.666 1.505 -15.979 1.00 93.19 84 ASN A C 1
ATOM 652 O O . ASN A 1 84 ? 11.949 0.316 -15.871 1.00 93.19 84 ASN A O 1
ATOM 656 N N . MET A 1 85 ? 12.454 2.483 -15.524 1.00 93.00 85 MET A N 1
ATOM 657 C CA . MET A 1 85 ? 13.774 2.235 -14.941 1.00 93.00 85 MET A CA 1
ATOM 658 C C . MET A 1 85 ? 13.717 1.279 -13.741 1.00 93.00 85 MET A C 1
ATOM 660 O O . MET A 1 85 ? 14.531 0.364 -13.641 1.00 9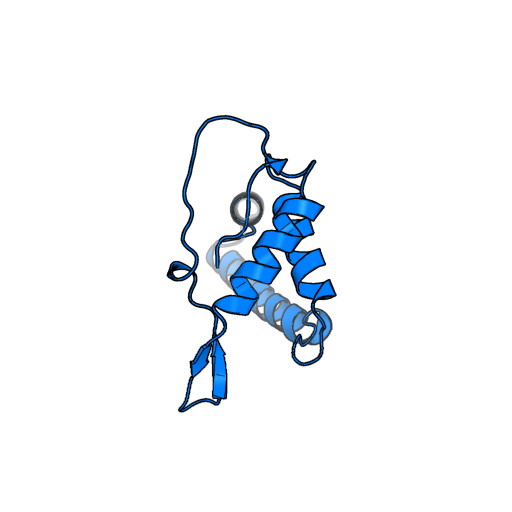3.00 85 MET A O 1
ATOM 664 N N . ALA A 1 86 ? 12.746 1.462 -12.842 1.00 91.88 86 ALA A N 1
ATOM 665 C CA . ALA A 1 86 ? 12.580 0.600 -11.678 1.00 91.88 86 ALA A CA 1
ATOM 666 C C . ALA A 1 86 ? 12.210 -0.837 -12.070 1.00 91.88 86 ALA A C 1
ATOM 668 O O . ALA A 1 86 ? 12.760 -1.781 -11.510 1.00 91.88 86 ALA A O 1
ATOM 669 N N . VAL A 1 87 ? 11.298 -1.020 -13.030 1.00 92.62 87 VAL A N 1
ATOM 670 C CA . VAL A 1 87 ? 10.901 -2.356 -13.499 1.00 92.62 87 VAL A CA 1
ATOM 671 C C . VAL A 1 87 ? 12.072 -3.074 -14.165 1.00 92.62 87 VAL A C 1
ATOM 673 O O . VAL A 1 87 ? 12.291 -4.251 -13.882 1.00 92.62 87 VAL A O 1
ATOM 676 N N . ASP A 1 88 ? 12.847 -2.371 -14.990 1.00 92.00 88 ASP A N 1
ATOM 677 C CA . ASP A 1 88 ? 13.991 -2.953 -15.694 1.00 92.00 88 ASP A CA 1
ATOM 678 C C . ASP A 1 88 ? 15.110 -3.335 -14.711 1.00 92.00 88 ASP A C 1
ATOM 680 O O . ASP A 1 88 ? 15.587 -4.470 -14.737 1.00 92.00 88 ASP A O 1
ATOM 684 N N . ALA A 1 89 ? 15.437 -2.463 -13.750 1.00 92.44 89 ALA A N 1
ATOM 685 C CA . ALA A 1 89 ? 16.400 -2.769 -12.690 1.00 92.44 89 ALA A CA 1
ATOM 686 C C . ALA A 1 89 ? 15.977 -3.989 -11.851 1.00 92.44 89 ALA A C 1
ATOM 688 O O . ALA A 1 89 ? 16.786 -4.871 -11.559 1.00 92.44 89 ALA A O 1
ATOM 689 N N . MET A 1 90 ? 14.692 -4.077 -11.485 1.00 91.06 90 MET A N 1
ATOM 690 C CA . MET A 1 90 ? 14.174 -5.210 -10.715 1.00 91.06 90 MET A CA 1
ATOM 691 C C . MET A 1 90 ? 14.162 -6.513 -11.522 1.00 91.06 90 MET A C 1
ATOM 693 O O . MET A 1 90 ? 14.347 -7.585 -10.949 1.00 91.06 90 MET A O 1
ATOM 697 N N . ALA A 1 91 ? 13.969 -6.447 -12.840 1.00 88.88 91 ALA A N 1
ATOM 698 C CA . ALA A 1 91 ? 14.044 -7.620 -13.703 1.00 88.88 91 ALA A CA 1
ATOM 699 C C . ALA A 1 91 ? 15.466 -8.204 -13.766 1.00 88.88 91 ALA A C 1
ATOM 701 O O . ALA A 1 91 ? 15.609 -9.426 -13.818 1.00 88.88 91 ALA A O 1
ATOM 702 N N . MET A 1 92 ? 16.500 -7.357 -13.704 1.00 89.56 92 MET A N 1
ATOM 703 C CA . MET A 1 92 ? 17.907 -7.778 -13.745 1.00 89.56 92 MET A CA 1
ATOM 704 C C . MET A 1 92 ? 18.370 -8.500 -12.476 1.00 89.56 92 MET A C 1
ATOM 706 O O . MET A 1 92 ? 19.213 -9.386 -12.552 1.00 89.56 92 MET A O 1
ATOM 710 N N . VAL A 1 93 ? 17.797 -8.165 -11.317 1.00 90.81 93 VAL A N 1
ATOM 711 C CA . VAL A 1 93 ? 18.143 -8.790 -10.024 1.00 90.81 93 VAL A CA 1
ATOM 712 C C . VAL A 1 93 ? 17.251 -9.986 -9.681 1.00 90.81 93 VAL A C 1
ATOM 714 O O . VAL A 1 93 ? 17.180 -10.408 -8.528 1.00 90.81 93 VAL A O 1
ATOM 717 N N . LYS A 1 94 ? 16.506 -10.518 -10.655 1.00 89.19 94 LYS A N 1
ATOM 718 C CA . LYS A 1 94 ? 15.648 -11.684 -10.443 1.00 89.19 94 LYS A CA 1
ATOM 719 C C . LYS A 1 94 ? 16.507 -12.913 -10.152 1.00 89.19 94 LYS A C 1
ATOM 721 O O . LYS A 1 94 ? 17.195 -13.416 -11.035 1.00 89.19 94 LYS A O 1
ATOM 726 N N . GLU A 1 95 ? 16.359 -13.466 -8.957 1.00 88.88 95 GLU A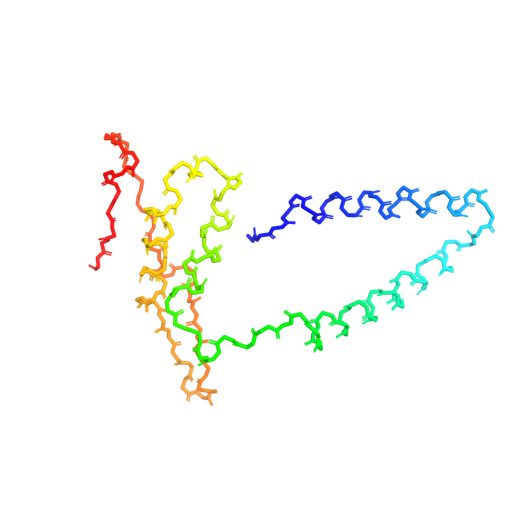 N 1
ATOM 727 C CA . GLU A 1 95 ? 16.981 -14.728 -8.565 1.00 88.88 95 GLU A CA 1
ATOM 728 C C . GLU A 1 95 ? 15.910 -15.802 -8.365 1.00 88.88 95 GLU A C 1
ATOM 730 O O . GLU A 1 95 ? 14.764 -15.515 -8.011 1.00 88.88 95 GLU A O 1
ATOM 735 N N . VAL A 1 96 ? 16.263 -17.061 -8.616 1.00 88.50 96 VAL A N 1
ATOM 736 C CA . VAL A 1 96 ? 15.382 -18.208 -8.372 1.00 88.50 96 VAL A CA 1
ATOM 737 C C . VAL A 1 96 ? 16.014 -19.048 -7.284 1.00 88.50 96 VAL A C 1
ATOM 739 O O . VAL A 1 96 ? 17.150 -19.492 -7.417 1.00 88.50 96 VAL A O 1
ATOM 742 N N . ASN A 1 97 ? 15.274 -19.265 -6.202 1.00 87.06 97 ASN A N 1
ATOM 743 C CA . ASN A 1 97 ? 15.735 -20.137 -5.138 1.00 87.06 97 ASN A CA 1
ATOM 744 C C . ASN A 1 97 ? 15.823 -21.588 -5.675 1.00 87.06 97 ASN A C 1
ATOM 746 O O . ASN A 1 97 ? 14.790 -22.117 -6.103 1.00 87.06 97 ASN A O 1
ATOM 750 N N . PRO A 1 98 ? 17.005 -22.238 -5.641 1.00 82.25 98 PRO A N 1
ATOM 751 C CA . PRO A 1 98 ? 17.206 -23.561 -6.243 1.00 82.25 98 PRO A CA 1
ATOM 752 C C . PRO A 1 98 ? 16.370 -24.679 -5.610 1.00 82.25 98 PRO A C 1
ATOM 754 O O . PRO A 1 98 ? 16.022 -25.640 -6.286 1.00 82.25 98 PRO A O 1
ATOM 757 N N . GLU A 1 99 ? 16.029 -24.554 -4.326 1.00 83.62 99 GLU A N 1
ATOM 758 C CA . GLU A 1 99 ? 15.316 -25.587 -3.563 1.00 83.62 99 GLU A CA 1
ATOM 759 C C . GLU A 1 99 ? 13.794 -25.475 -3.705 1.00 83.62 99 GLU A C 1
ATOM 761 O O . GLU A 1 99 ? 13.080 -26.473 -3.698 1.00 83.62 99 GLU A O 1
ATOM 766 N N . THR A 1 100 ? 13.277 -24.250 -3.830 1.00 83.38 100 THR A N 1
ATOM 767 C CA . THR A 1 100 ? 11.825 -23.988 -3.851 1.00 83.38 100 THR A CA 1
ATOM 768 C C . THR A 1 100 ? 11.288 -23.618 -5.230 1.00 83.38 100 THR A C 1
ATOM 770 O O . THR A 1 100 ? 10.071 -23.548 -5.407 1.00 83.38 100 THR A O 1
ATOM 773 N N . GLY A 1 101 ? 12.168 -23.320 -6.193 1.00 81.75 101 GLY A N 1
ATOM 774 C CA . GLY A 1 101 ? 11.808 -22.837 -7.528 1.00 81.75 101 GLY A CA 1
ATOM 775 C C . GLY A 1 101 ? 11.130 -21.461 -7.538 1.00 81.75 101 GLY A C 1
ATOM 776 O O . GLY A 1 101 ? 10.646 -21.017 -8.579 1.00 81.75 101 GLY A O 1
ATOM 777 N N . LYS A 1 102 ? 11.058 -20.770 -6.392 1.00 83.06 102 LYS A N 1
ATOM 778 C CA . LYS A 1 102 ? 10.403 -19.463 -6.272 1.00 83.06 102 LYS A CA 1
ATOM 779 C C . LYS A 1 102 ? 11.359 -18.348 -6.668 1.00 83.06 102 LYS A C 1
ATOM 781 O O . LYS A 1 102 ? 12.484 -18.278 -6.172 1.00 83.06 102 LYS A O 1
ATOM 786 N N . ALA A 1 103 ? 10.876 -17.454 -7.527 1.00 84.12 103 ALA A N 1
ATOM 787 C CA . ALA A 1 103 ? 11.578 -16.218 -7.832 1.00 84.12 103 ALA A CA 1
ATOM 788 C C . ALA A 1 103 ? 11.535 -15.277 -6.621 1.00 84.12 103 ALA A C 1
ATOM 790 O O . ALA A 1 103 ? 10.479 -15.090 -6.010 1.00 84.12 103 ALA A O 1
ATOM 791 N N . PHE A 1 104 ? 12.668 -14.668 -6.296 1.00 87.19 104 PHE A N 1
ATOM 792 C CA . PHE A 1 104 ? 12.769 -13.593 -5.322 1.00 87.19 104 PHE A CA 1
ATOM 793 C C . PHE A 1 104 ? 13.627 -12.460 -5.883 1.00 87.19 104 PHE A C 1
ATOM 795 O O . PHE A 1 104 ? 14.378 -12.627 -6.841 1.00 87.19 104 PHE A O 1
ATOM 802 N N . TYR A 1 105 ? 13.469 -11.283 -5.288 1.00 89.25 105 TYR A N 1
ATOM 803 C CA . TYR A 1 105 ? 14.078 -10.052 -5.770 1.00 89.25 105 TYR A CA 1
ATOM 804 C C . TYR A 1 105 ? 14.811 -9.372 -4.607 1.00 89.25 105 TYR A C 1
ATOM 806 O O . TYR A 1 105 ? 14.156 -8.791 -3.731 1.00 89.25 105 TYR A O 1
ATOM 814 N N . PRO A 1 106 ? 16.150 -9.462 -4.532 1.00 87.50 106 PRO A N 1
ATOM 815 C CA . PRO A 1 106 ? 16.910 -8.874 -3.444 1.00 87.50 106 PRO A CA 1
ATOM 816 C C . PRO A 1 106 ? 16.998 -7.351 -3.607 1.00 87.50 106 PRO A C 1
ATOM 818 O O . PRO A 1 106 ? 17.671 -6.824 -4.486 1.00 87.50 106 PRO A O 1
ATOM 821 N N . ILE A 1 107 ? 16.336 -6.621 -2.705 1.00 81.56 107 ILE A N 1
ATOM 822 C CA . ILE A 1 107 ? 16.236 -5.148 -2.748 1.00 81.56 107 ILE A CA 1
ATOM 823 C C . ILE A 1 107 ? 17.617 -4.477 -2.707 1.00 81.56 107 ILE A C 1
ATOM 825 O O . ILE A 1 107 ? 17.829 -3.444 -3.333 1.00 81.56 107 ILE A O 1
ATOM 829 N N . LYS A 1 108 ? 18.565 -5.061 -1.965 1.00 85.75 108 LYS A N 1
ATOM 830 C CA . LYS A 1 108 ? 19.918 -4.508 -1.803 1.00 85.75 108 LYS A CA 1
ATOM 831 C C . LYS A 1 108 ? 20.802 -4.681 -3.042 1.00 85.75 108 LYS A C 1
ATOM 833 O O . LYS A 1 108 ? 21.859 -4.065 -3.087 1.00 85.75 108 LYS A O 1
ATOM 838 N N . SER A 1 109 ? 20.382 -5.490 -4.016 1.00 88.62 109 SER A N 1
ATOM 839 C CA . SER A 1 109 ? 21.146 -5.728 -5.243 1.00 88.62 109 SER A CA 1
ATOM 840 C C . SER A 1 109 ? 21.045 -4.569 -6.238 1.00 88.62 109 SER A C 1
ATOM 842 O O . SER A 1 109 ? 21.876 -4.467 -7.131 1.00 88.62 109 SER A O 1
ATOM 844 N N . VAL A 1 110 ? 20.071 -3.664 -6.075 1.00 90.19 110 VAL A N 1
ATOM 845 C CA . VAL A 1 110 ? 19.977 -2.440 -6.881 1.00 90.19 110 VAL A CA 1
ATOM 846 C C . VAL A 1 110 ? 20.746 -1.314 -6.187 1.00 90.19 110 VAL A C 1
ATOM 848 O O . VAL A 1 110 ? 20.298 -0.760 -5.180 1.00 90.19 110 VAL A O 1
ATOM 851 N N . GLY A 1 111 ? 21.915 -0.968 -6.727 1.00 90.75 111 GLY A N 1
ATOM 852 C CA . GLY A 1 111 ? 22.710 0.171 -6.269 1.00 90.75 111 GLY A CA 1
ATOM 853 C C . GLY A 1 111 ? 22.122 1.503 -6.741 1.00 90.75 111 GLY A C 1
ATOM 854 O O . GLY A 1 111 ? 21.779 1.655 -7.908 1.00 90.75 111 GLY A O 1
ATOM 855 N N . ILE A 1 112 ? 22.026 2.489 -5.846 1.00 92.56 112 ILE A N 1
ATOM 856 C CA . ILE A 1 112 ? 21.569 3.846 -6.184 1.00 92.56 112 ILE A CA 1
ATOM 857 C C . ILE A 1 112 ? 22.731 4.815 -5.978 1.00 92.56 112 ILE A C 1
ATOM 859 O O . ILE A 1 112 ? 23.089 5.129 -4.841 1.00 92.56 112 ILE A O 1
ATOM 863 N N . LEU A 1 113 ? 23.294 5.311 -7.079 1.00 92.19 113 LEU A N 1
ATOM 864 C CA . LEU A 1 113 ? 24.303 6.367 -7.071 1.00 92.19 11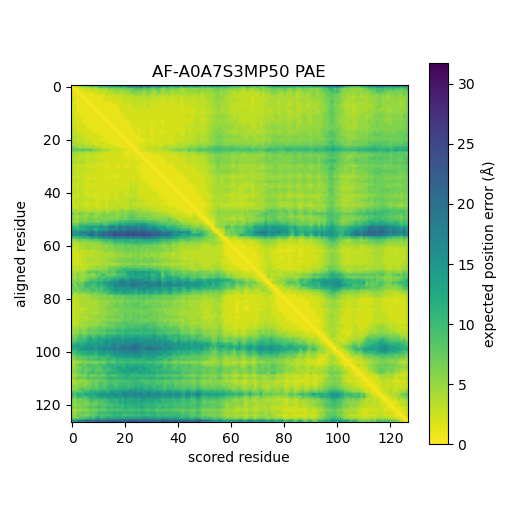3 LEU A CA 1
ATOM 865 C C . LEU A 1 113 ? 23.623 7.724 -7.251 1.00 92.19 113 LEU A C 1
ATOM 867 O O . LEU A 1 113 ? 22.787 7.901 -8.133 1.00 92.19 113 LEU A O 1
ATOM 871 N N . LYS A 1 114 ? 23.964 8.684 -6.390 1.00 91.62 114 LYS A N 1
ATOM 872 C CA . LYS A 1 114 ? 23.414 10.041 -6.434 1.00 91.62 114 LYS A CA 1
ATOM 873 C C . LYS A 1 114 ? 24.493 10.986 -6.932 1.00 91.62 114 LYS A C 1
ATOM 875 O O . LYS A 1 114 ? 25.474 11.205 -6.230 1.00 91.62 114 LYS A O 1
ATOM 880 N N . GLN A 1 115 ? 24.277 11.557 -8.109 1.00 90.69 115 GLN A N 1
ATOM 881 C CA . GLN A 1 115 ? 25.116 12.609 -8.663 1.00 90.69 115 GLN A CA 1
ATOM 882 C C . GLN A 1 115 ? 24.289 13.891 -8.752 1.00 90.69 115 GLN A C 1
ATOM 884 O O . GLN A 1 115 ? 23.180 13.881 -9.281 1.00 90.69 115 GLN A O 1
ATOM 889 N N . HIS A 1 116 ? 24.806 14.987 -8.200 1.00 89.25 116 HIS A N 1
ATOM 890 C CA . HIS A 1 116 ? 24.167 16.294 -8.326 1.00 89.25 116 HIS A CA 1
ATOM 891 C C . HIS A 1 116 ? 24.536 16.942 -9.665 1.00 89.25 116 HIS A C 1
ATOM 893 O O . HIS A 1 116 ? 25.692 16.889 -10.082 1.00 89.25 116 HIS A O 1
ATOM 899 N N . GLY A 1 117 ? 23.555 17.583 -10.303 1.00 87.50 117 GLY A N 1
ATOM 900 C CA . GLY A 1 117 ? 23.678 18.186 -11.634 1.00 87.50 117 GLY A CA 1
ATOM 901 C C . GLY A 1 117 ? 22.704 17.558 -12.634 1.00 87.50 117 GLY A C 1
ATOM 902 O O . GLY A 1 117 ? 22.182 16.474 -12.391 1.00 87.50 117 GLY A O 1
ATOM 903 N N . GLY A 1 118 ? 22.444 18.257 -13.742 1.00 87.81 118 GLY A N 1
ATOM 904 C CA . GLY A 1 118 ? 21.503 17.810 -14.774 1.00 87.81 118 GLY A CA 1
ATOM 905 C C . GLY A 1 118 ? 20.024 17.873 -14.365 1.00 87.81 118 GLY A C 1
ATOM 906 O O . GLY A 1 118 ? 19.647 18.440 -13.337 1.00 87.81 118 GLY A O 1
ATOM 907 N N . SER A 1 119 ? 19.179 17.308 -15.220 1.00 89.38 119 SER A N 1
ATOM 908 C CA . SER A 1 119 ? 17.751 17.083 -15.015 1.00 89.38 119 SER A CA 1
ATOM 909 C C . SER A 1 119 ? 17.499 15.710 -14.389 1.00 89.38 119 SER A C 1
ATOM 911 O O . SER A 1 119 ? 18.265 14.772 -14.577 1.00 89.38 119 SER A O 1
ATOM 913 N N . ALA A 1 120 ? 16.359 15.533 -13.716 1.00 85.50 120 ALA A N 1
ATOM 914 C CA . ALA A 1 120 ? 15.939 14.224 -13.206 1.00 85.50 120 ALA A CA 1
ATOM 915 C C . ALA A 1 120 ? 15.871 13.150 -14.313 1.00 85.50 120 ALA A C 1
ATOM 917 O O . ALA A 1 120 ? 16.146 11.976 -14.059 1.00 85.50 120 ALA A O 1
ATOM 918 N N . LYS A 1 121 ? 15.553 13.561 -15.548 1.00 87.44 121 LYS A N 1
ATOM 919 C CA . LYS A 1 121 ? 15.506 12.688 -16.732 1.00 87.44 121 LYS A CA 1
ATOM 920 C C . LYS A 1 121 ? 16.881 12.275 -17.264 1.00 87.44 121 LYS A C 1
ATOM 922 O O . LYS A 1 121 ? 16.938 11.366 -18.081 1.00 87.44 121 LYS A O 1
ATOM 927 N N . ASP A 1 122 ? 17.959 12.886 -16.779 1.00 91.25 122 ASP A N 1
ATOM 928 C CA . ASP A 1 122 ? 19.328 12.496 -17.134 1.00 91.25 122 ASP A CA 1
ATOM 929 C C . ASP A 1 122 ? 19.793 11.273 -16.322 1.00 91.25 122 ASP A C 1
ATOM 931 O O . ASP A 1 122 ? 20.899 10.774 -16.512 1.00 91.25 122 ASP A O 1
ATOM 935 N N . SER A 1 123 ? 18.950 10.769 -15.410 1.00 91.62 123 SER A N 1
ATOM 936 C CA . SER A 1 123 ? 19.213 9.533 -14.674 1.00 91.62 123 SER A CA 1
ATOM 937 C C . SER A 1 123 ? 19.250 8.343 -15.633 1.00 91.62 123 SER A C 1
ATOM 939 O O . SER A 1 123 ? 18.356 8.178 -16.457 1.00 91.62 123 SER A O 1
ATOM 941 N N . THR A 1 124 ? 20.226 7.454 -15.493 1.00 92.25 124 THR A N 1
ATOM 942 C CA . THR A 1 124 ? 20.354 6.265 -16.348 1.00 92.25 124 THR A CA 1
ATOM 943 C C . THR A 1 124 ? 20.450 4.995 -15.520 1.00 92.25 124 THR A C 1
ATOM 945 O O . THR A 1 124 ? 21.058 4.991 -14.450 1.00 92.25 124 THR A O 1
ATOM 948 N N . LEU A 1 125 ? 19.895 3.902 -16.043 1.00 92.69 125 LEU A N 1
ATOM 949 C CA . LEU A 1 125 ? 20.174 2.565 -15.530 1.00 92.69 125 LEU A CA 1
ATOM 950 C C . LEU A 1 125 ? 21.562 2.129 -16.017 1.00 92.69 125 LEU A C 1
ATOM 952 O O . LEU A 1 125 ? 21.841 2.199 -17.212 1.00 92.69 125 LEU A O 1
ATOM 956 N N . ILE A 1 126 ? 22.421 1.715 -15.088 1.00 89.44 126 ILE A N 1
ATOM 957 C CA . ILE A 1 126 ? 23.755 1.177 -15.373 1.00 89.44 126 ILE A CA 1
ATOM 958 C C . ILE A 1 126 ? 23.689 -0.332 -15.139 1.00 89.44 126 ILE A C 1
ATOM 960 O O . ILE A 1 126 ? 23.207 -0.753 -14.086 1.00 89.44 126 ILE A O 1
ATOM 964 N N . ASN A 1 127 ? 24.154 -1.108 -16.120 1.00 76.44 127 ASN A N 1
ATOM 965 C CA . ASN A 1 127 ? 24.160 -2.571 -16.091 1.00 76.44 127 ASN A CA 1
ATOM 966 C C . ASN A 1 127 ? 25.496 -3.126 -15.608 1.00 76.44 127 ASN A C 1
ATOM 968 O O . ASN A 1 127 ? 26.537 -2.590 -16.053 1.00 76.44 127 ASN A O 1
#

Secondary structure (DSSP, 8-state):
---HHHHHHHHHHHHHHHHHHHHTT--HHHHHHHHHHHHHHHHHHIIIIIPPP-TT--THHHHHHHHHHHHTSGGGTTHHHHHHHHHHHHHHT-EE-TTT--EE--GGGS------SS-GGG-----

Foldseek 3Di:
DPCPVVVVVVVVVLVVVLVVVVVVVDDSVVSVVVVVVVVVVVVVCCVPPPDDDCPPPDLVVQLVVQLVRCCPDPCVVVSNLVSVLVSVLQVVQWDADPPPRDIDGDPVVDDDDDDDDDDPNVDDDDD

pLDDT: mean 90.23, std 7.09, range [59.31, 98.0]

Radius of gyration: 21.02 Å; Cα contacts (8 Å, |Δi|>4): 59; chains: 1; bounding box: 47×44×46 Å

Nearest PDB structures (foldseek):
  7x7y-assembly1_a  TM=6.181E-01  e=8.787E-07  Homo sapiens
  6ks8-assembly1_A  TM=5.305E-01  e=1.955E-07  Saccharomyces cerevisiae S288C
  6ks7-assembly1_A  TM=5.362E-01  e=1.202E-06  Saccharomyces cerevisiae S288C
  6kre-assembly1_A  TM=5.430E-01  e=1.544E-06  Saccharomyces cerevisiae S288C
  6krd-assembly1_A  TM=5.389E-01  e=2.712E-06  Saccharomyces cerevisiae S288C

Solvent-accessible surface area (backbone atoms only — not comparable to full-atom values): 7878 Å² total; per-residue (Å²): 134,83,61,68,68,57,55,51,53,51,50,53,51,53,52,55,53,51,51,55,44,41,74,70,73,43,59,66,70,56,54,53,52,50,51,55,52,52,49,53,54,50,54,49,48,42,63,77,74,68,63,76,82,61,93,82,59,57,74,65,54,60,31,53,52,43,28,59,70,27,51,87,43,96,50,34,90,51,15,72,61,56,15,51,52,51,46,54,56,52,61,74,47,58,42,64,43,89,91,75,71,46,75,49,67,59,74,82,74,64,82,84,84,88,74,89,73,89,55,85,83,72,66,75,90,83,132

Sequence (127 aa):
GDGTTSVVILAAELLKRANELIKNSIHPTSVMSGYRLAMKESIKFIKDQLVVRTDKLGRDIPFQIAKTTLSSKIFGRESDFFANMAVDAMAMVKEVNPETGKAFYPIKSVGILKQHGGSAKDSTLIN

Organism: NCBI:txid182087

Mean predicted aligned error: 5.99 Å